Protein AF-A0A1Y2W2E6-F1 (afdb_monomer_lite)

Structure (mmCIF, N/CA/C/O backbone):
data_AF-A0A1Y2W2E6-F1
#
_entry.id   AF-A0A1Y2W2E6-F1
#
loop_
_atom_site.group_PDB
_atom_site.id
_atom_site.type_symbol
_atom_site.label_atom_id
_atom_site.label_alt_id
_atom_site.label_comp_id
_atom_site.label_asym_id
_atom_site.label_entity_id
_atom_site.label_seq_id
_atom_site.pdbx_PDB_ins_code
_atom_site.Cartn_x
_atom_site.Cartn_y
_atom_site.Cartn_z
_atom_site.occupancy
_atom_site.B_iso_or_equiv
_atom_site.auth_seq_id
_atom_site.auth_comp_id
_atom_site.auth_asym_id
_atom_site.auth_atom_id
_atom_site.pdbx_PDB_model_num
ATOM 1 N N . MET A 1 1 ? 1.928 -8.061 9.519 1.00 51.53 1 MET A N 1
ATOM 2 C CA . MET A 1 1 ? 3.278 -7.778 10.067 1.00 51.53 1 MET A CA 1
ATOM 3 C C . MET A 1 1 ? 3.171 -6.806 11.243 1.00 51.53 1 MET A C 1
ATOM 5 O O . MET A 1 1 ? 2.479 -5.815 11.070 1.00 51.53 1 MET A O 1
ATOM 9 N N . PRO A 1 2 ? 3.879 -6.988 12.376 1.00 48.34 2 PRO A N 1
ATOM 10 C CA . PRO A 1 2 ? 4.213 -5.886 13.271 1.00 48.34 2 PRO A CA 1
ATOM 11 C C . PRO A 1 2 ? 5.725 -5.626 13.229 1.00 48.34 2 PRO A C 1
ATOM 13 O O . PRO A 1 2 ? 6.470 -5.934 14.151 1.00 48.34 2 PRO A O 1
ATOM 16 N N . A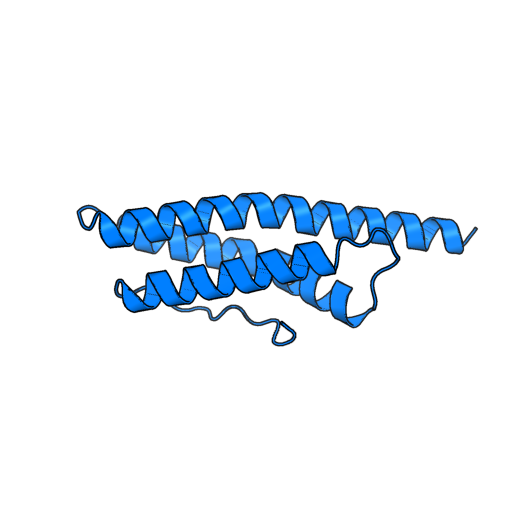SN A 1 3 ? 6.167 -5.065 12.109 1.00 53.31 3 ASN A N 1
ATOM 17 C CA . ASN A 1 3 ? 7.217 -4.058 12.088 1.00 53.31 3 ASN A CA 1
ATOM 18 C C . ASN A 1 3 ? 6.655 -2.999 11.134 1.00 53.31 3 ASN A C 1
ATOM 20 O O . ASN A 1 3 ? 6.583 -3.232 9.933 1.00 53.31 3 ASN A O 1
ATOM 24 N N . ALA A 1 4 ? 6.102 -1.913 11.678 1.00 54.72 4 ALA A N 1
ATOM 25 C CA . ALA A 1 4 ? 5.271 -0.936 10.956 1.00 54.72 4 ALA A CA 1
ATOM 26 C C . ALA A 1 4 ? 6.077 0.001 10.035 1.00 54.72 4 ALA A C 1
ATOM 28 O O . ALA A 1 4 ? 5.667 1.128 9.761 1.00 54.72 4 ALA A O 1
ATOM 29 N N . TYR A 1 5 ? 7.257 -0.441 9.613 1.00 64.19 5 TYR A N 1
ATOM 30 C CA . TYR A 1 5 ? 8.206 0.359 8.869 1.00 64.19 5 TYR A CA 1
ATOM 31 C C . TYR A 1 5 ? 8.279 -0.165 7.443 1.00 64.19 5 TYR A C 1
ATOM 33 O O . TYR A 1 5 ? 8.826 -1.241 7.204 1.00 64.19 5 TYR A O 1
ATOM 41 N N . PHE A 1 6 ? 7.727 0.608 6.510 1.00 68.88 6 PHE A N 1
ATOM 42 C CA . PHE A 1 6 ? 8.112 0.473 5.116 1.00 68.88 6 PHE A CA 1
ATOM 43 C C . PHE A 1 6 ? 9.464 1.176 4.954 1.00 68.88 6 PHE A C 1
ATOM 45 O O . PHE A 1 6 ? 9.558 2.360 5.297 1.00 68.88 6 PHE A O 1
ATOM 52 N N . PRO A 1 7 ? 10.519 0.477 4.507 1.00 63.91 7 PRO A N 1
ATOM 53 C CA . PRO A 1 7 ? 11.806 1.110 4.282 1.00 63.91 7 PRO A CA 1
ATOM 54 C C . PRO A 1 7 ? 11.666 2.274 3.304 1.00 63.91 7 PRO A C 1
ATOM 56 O O . PRO A 1 7 ? 11.052 2.121 2.250 1.00 63.91 7 PRO A O 1
ATOM 59 N N . ASP A 1 8 ? 12.267 3.425 3.617 1.00 68.12 8 ASP A N 1
ATOM 60 C CA . ASP A 1 8 ? 12.492 4.480 2.619 1.00 68.12 8 ASP A CA 1
ATOM 61 C C . ASP A 1 8 ? 13.629 4.035 1.689 1.00 68.12 8 ASP A C 1
ATOM 63 O O . ASP A 1 8 ? 14.754 4.530 1.743 1.00 68.12 8 ASP A O 1
ATOM 67 N N . GLN A 1 9 ? 13.364 2.977 0.928 1.00 71.31 9 GLN A N 1
ATOM 68 C CA . GLN A 1 9 ? 14.297 2.389 -0.015 1.00 71.31 9 GLN A CA 1
ATOM 69 C C . GLN A 1 9 ? 13.980 2.909 -1.411 1.00 71.31 9 GLN A C 1
ATOM 71 O O . GLN A 1 9 ? 12.833 2.917 -1.859 1.00 71.31 9 GLN A O 1
ATOM 76 N N . SER A 1 10 ? 15.028 3.374 -2.084 1.00 83.56 10 SER A N 1
ATOM 77 C CA . SER A 1 10 ? 14.998 3.619 -3.521 1.00 83.56 10 SER A CA 1
ATOM 78 C C . SER A 1 10 ? 15.033 2.274 -4.233 1.00 83.56 10 SER A C 1
ATOM 80 O O . SER A 1 10 ? 15.872 1.449 -3.892 1.00 83.56 10 SER A O 1
ATOM 82 N N . ILE A 1 11 ? 14.186 2.087 -5.240 1.00 90.62 11 ILE A N 1
ATOM 83 C CA . ILE A 1 11 ? 14.198 0.889 -6.087 1.00 90.62 11 ILE A CA 1
ATOM 84 C C . ILE A 1 11 ? 15.293 1.080 -7.137 1.00 90.62 11 ILE A C 1
ATOM 86 O O . ILE A 1 11 ? 15.211 2.021 -7.928 1.00 90.62 11 ILE A O 1
ATOM 90 N N . GLN A 1 12 ? 16.345 0.262 -7.090 1.00 93.00 12 GLN A N 1
ATOM 91 C CA . GLN A 1 12 ? 17.515 0.377 -7.971 1.00 93.00 12 GLN A CA 1
ATOM 92 C C . GLN A 1 12 ? 17.596 -0.731 -9.021 1.00 93.00 12 GLN A C 1
ATOM 94 O O . GLN A 1 12 ? 18.336 -0.584 -9.994 1.00 93.00 12 GLN A O 1
ATOM 99 N N . ASP A 1 13 ? 16.845 -1.815 -8.844 1.00 93.56 13 ASP A N 1
ATOM 100 C CA . ASP A 1 13 ? 16.769 -2.927 -9.784 1.00 93.56 13 ASP A CA 1
ATOM 101 C C . ASP A 1 13 ? 15.467 -3.740 -9.622 1.00 93.56 13 ASP A C 1
ATOM 103 O O . ASP A 1 13 ? 14.584 -3.430 -8.814 1.00 93.56 13 ASP A O 1
ATOM 107 N N . LEU A 1 14 ? 15.349 -4.814 -10.409 1.00 94.31 14 LEU A N 1
ATOM 108 C CA . LEU A 1 14 ? 14.219 -5.743 -10.369 1.00 94.31 14 LEU A CA 1
ATOM 109 C C . LEU A 1 14 ? 14.088 -6.488 -9.032 1.00 94.31 14 LEU A C 1
ATOM 111 O O . LEU A 1 14 ? 12.977 -6.862 -8.648 1.00 94.31 14 LEU A O 1
ATOM 115 N N . SER A 1 15 ? 15.196 -6.740 -8.331 1.00 94.69 15 SER A N 1
ATOM 116 C CA . SER A 1 15 ? 15.158 -7.395 -7.022 1.00 94.69 15 SER A CA 1
ATOM 117 C C . SER A 1 15 ? 14.493 -6.478 -6.001 1.00 94.69 15 SER A C 1
ATOM 119 O O . SER A 1 15 ? 13.573 -6.913 -5.309 1.00 94.69 15 SER A O 1
ATOM 121 N N . ASP A 1 16 ? 14.884 -5.203 -5.974 1.00 93.25 16 ASP A N 1
ATOM 122 C CA . ASP A 1 16 ? 14.280 -4.190 -5.110 1.00 93.25 16 ASP A CA 1
ATOM 123 C C . ASP A 1 16 ? 12.786 -4.007 -5.410 1.00 93.25 16 ASP A C 1
ATOM 125 O O . ASP A 1 16 ? 11.969 -3.914 -4.488 1.00 93.25 16 ASP A O 1
ATOM 129 N N . ALA A 1 17 ? 12.405 -3.997 -6.693 1.00 93.38 17 ALA A N 1
ATOM 130 C CA . ALA A 1 17 ? 11.007 -3.886 -7.108 1.00 93.38 17 ALA A CA 1
ATOM 131 C C . ALA A 1 17 ? 10.175 -5.073 -6.587 1.00 93.38 17 ALA A C 1
ATOM 133 O O . ALA A 1 17 ? 9.108 -4.886 -5.997 1.00 93.38 17 ALA A O 1
ATOM 134 N N . LYS A 1 18 ? 10.687 -6.304 -6.728 1.00 94.62 18 LYS A N 1
ATOM 135 C CA . LYS A 1 18 ? 10.016 -7.526 -6.248 1.00 94.62 18 LYS A CA 1
ATOM 136 C C . LYS A 1 18 ? 9.945 -7.599 -4.727 1.00 94.62 18 LYS A C 1
ATOM 138 O O . LYS A 1 18 ? 8.922 -8.015 -4.180 1.00 94.62 18 LYS A O 1
ATOM 143 N N . ASP A 1 19 ? 11.003 -7.193 -4.031 1.00 91.94 19 ASP A N 1
ATOM 144 C CA . ASP A 1 1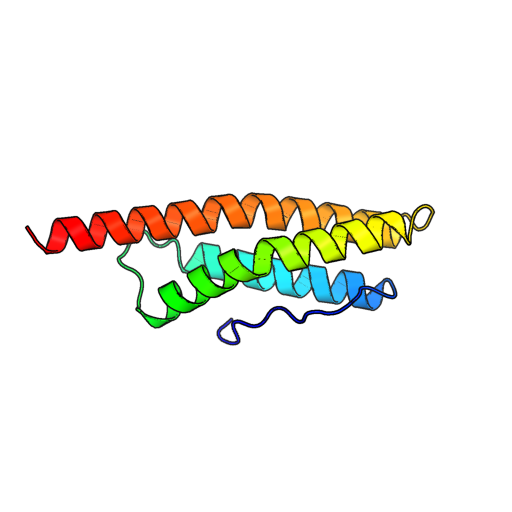9 ? 11.004 -7.127 -2.571 1.00 91.94 19 ASP A CA 1
ATOM 145 C C . ASP A 1 19 ? 9.992 -6.091 -2.060 1.00 91.94 19 ASP A C 1
ATOM 147 O O . ASP A 1 19 ? 9.260 -6.371 -1.105 1.00 91.94 19 ASP A O 1
ATOM 151 N N . THR A 1 20 ? 9.887 -4.947 -2.740 1.00 91.38 20 THR A N 1
ATOM 152 C CA . THR A 1 20 ? 8.886 -3.903 -2.477 1.00 91.38 20 THR A CA 1
ATOM 153 C C . THR A 1 20 ? 7.465 -4.440 -2.664 1.00 91.38 20 THR A C 1
ATOM 155 O O . THR A 1 20 ? 6.653 -4.338 -1.742 1.00 91.38 20 THR A O 1
ATOM 158 N N . LEU A 1 21 ? 7.169 -5.084 -3.800 1.00 93.62 21 LEU A N 1
ATOM 159 C CA . LEU A 1 21 ? 5.861 -5.695 -4.065 1.00 93.62 21 LEU A CA 1
ATOM 160 C C . LEU A 1 21 ? 5.504 -6.758 -3.014 1.00 93.62 21 LEU A C 1
ATOM 162 O O . LEU A 1 21 ? 4.390 -6.785 -2.491 1.00 93.62 21 LEU A O 1
ATOM 166 N N . ARG A 1 22 ? 6.469 -7.595 -2.612 1.00 92.81 22 ARG A N 1
ATOM 167 C CA . ARG A 1 22 ? 6.258 -8.590 -1.550 1.00 92.81 22 ARG A CA 1
ATOM 168 C C . ARG A 1 22 ? 5.853 -7.941 -0.224 1.00 92.81 22 ARG A C 1
ATOM 170 O O . ARG A 1 22 ? 4.975 -8.467 0.458 1.00 92.81 22 ARG A O 1
ATOM 177 N N . LEU A 1 23 ? 6.489 -6.834 0.165 1.00 91.12 23 LEU A N 1
ATOM 178 C CA . LEU A 1 23 ? 6.124 -6.103 1.385 1.00 91.12 23 LEU A CA 1
ATOM 179 C C . LEU A 1 23 ? 4.716 -5.500 1.284 1.00 91.12 23 LEU A C 1
ATOM 181 O O . LEU A 1 23 ? 3.967 -5.540 2.261 1.00 91.12 23 LEU A O 1
ATOM 185 N N . ILE A 1 24 ? 4.339 -4.995 0.108 1.00 92.69 24 ILE A N 1
ATOM 186 C CA . ILE A 1 24 ? 2.998 -4.460 -0.161 1.00 92.69 24 ILE A CA 1
ATOM 187 C C . ILE A 1 24 ? 1.937 -5.559 -0.011 1.00 92.69 24 ILE A C 1
ATOM 189 O O . ILE A 1 24 ? 0.984 -5.371 0.743 1.00 92.69 24 ILE A O 1
ATOM 193 N N . HIS A 1 25 ? 2.145 -6.747 -0.584 1.00 93.88 25 HIS A N 1
ATOM 194 C CA . HIS A 1 25 ? 1.238 -7.885 -0.376 1.00 93.88 25 HIS A CA 1
ATOM 195 C C . HIS A 1 25 ? 1.156 -8.344 1.084 1.00 93.88 25 HIS A C 1
ATOM 197 O O . HIS A 1 25 ? 0.107 -8.772 1.561 1.00 93.88 25 HIS A O 1
ATOM 203 N N . GLN A 1 26 ? 2.255 -8.269 1.836 1.00 91.44 26 GLN A N 1
ATOM 204 C CA . GLN A 1 26 ? 2.225 -8.592 3.264 1.00 91.44 26 GLN A CA 1
ATOM 205 C C . GLN A 1 26 ? 1.414 -7.576 4.072 1.00 91.44 26 GLN A C 1
ATOM 207 O O . GLN A 1 26 ? 0.801 -7.951 5.079 1.00 91.44 26 GLN A O 1
ATOM 212 N N . LEU A 1 27 ? 1.416 -6.304 3.661 1.00 90.94 27 LEU A N 1
ATOM 213 C CA . LEU A 1 27 ? 0.515 -5.303 4.219 1.00 90.94 27 LEU A CA 1
ATOM 214 C C . LEU A 1 27 ? -0.932 -5.607 3.827 1.00 90.94 27 LEU A C 1
ATOM 216 O O . LEU A 1 27 ? -1.779 -5.619 4.712 1.00 90.94 27 LEU A O 1
ATOM 220 N N . GLU A 1 28 ? -1.198 -5.898 2.555 1.00 92.75 28 GLU A N 1
ATOM 221 C CA . GLU A 1 28 ? -2.526 -6.249 2.037 1.00 92.75 28 GLU A CA 1
ATOM 222 C C . GLU A 1 28 ? -3.176 -7.380 2.829 1.00 92.75 28 GLU A C 1
ATOM 224 O O . GLU A 1 28 ? -4.213 -7.187 3.465 1.00 92.75 28 GLU A O 1
ATOM 229 N N . GLN A 1 29 ? -2.483 -8.512 2.934 1.00 91.56 29 GLN A N 1
ATOM 230 C CA . GLN A 1 29 ? -2.952 -9.661 3.707 1.00 91.56 29 GLN A CA 1
ATOM 231 C C . GLN A 1 29 ? -3.201 -9.315 5.179 1.00 91.56 29 GLN A C 1
ATOM 233 O O . GLN A 1 29 ? -4.102 -9.858 5.816 1.00 91.56 29 GLN A O 1
ATOM 238 N N . TRP A 1 30 ? -2.390 -8.429 5.761 1.00 91.06 30 TRP A N 1
ATOM 239 C CA . TRP A 1 30 ? -2.583 -8.010 7.145 1.00 91.06 30 TRP A CA 1
ATOM 240 C C . TRP A 1 30 ? -3.786 -7.073 7.305 1.00 91.06 30 TRP A C 1
ATOM 242 O O . TRP A 1 30 ? -4.524 -7.219 8.279 1.00 91.06 30 TRP A O 1
ATOM 252 N N . VAL A 1 31 ? -4.005 -6.148 6.366 1.00 90.88 31 VAL A N 1
ATOM 253 C CA . VAL A 1 31 ? -5.174 -5.257 6.348 1.00 90.88 31 VAL A CA 1
ATOM 254 C C . VAL A 1 31 ? -6.459 -6.077 6.254 1.00 90.88 31 VAL A C 1
ATOM 256 O O . VAL A 1 31 ? -7.377 -5.826 7.034 1.00 90.88 31 VAL A O 1
ATOM 259 N N . ASP A 1 32 ? -6.490 -7.108 5.410 1.00 89.69 32 ASP A N 1
ATOM 260 C CA . ASP A 1 32 ? -7.628 -8.026 5.298 1.00 89.69 32 ASP A CA 1
ATOM 261 C C . ASP A 1 32 ? -7.938 -8.742 6.615 1.00 89.69 32 ASP A C 1
ATOM 263 O O . ASP A 1 32 ? -9.092 -8.818 7.035 1.00 89.69 32 ASP A O 1
ATOM 267 N N . VAL A 1 33 ? -6.907 -9.224 7.316 1.00 87.25 33 VAL A N 1
ATOM 268 C CA . VAL A 1 33 ? -7.066 -9.875 8.628 1.00 87.25 33 VAL A CA 1
ATOM 269 C C . VAL A 1 33 ? -7.600 -8.902 9.681 1.00 87.25 33 VAL A C 1
ATOM 271 O O . VAL A 1 33 ? -8.376 -9.289 10.554 1.00 87.25 33 VAL A O 1
ATOM 274 N N . V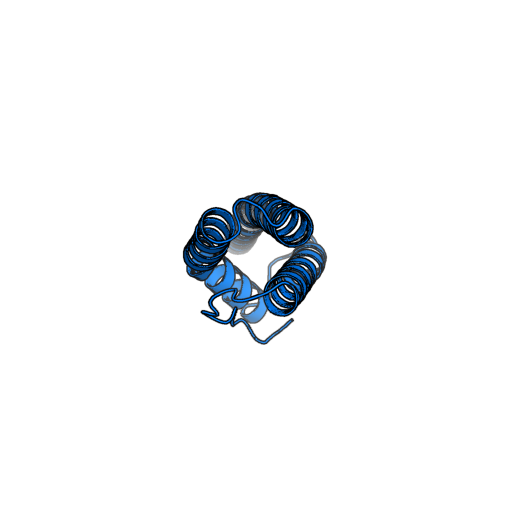AL A 1 34 ? -7.164 -7.645 9.629 1.00 86.69 34 VAL A N 1
ATOM 275 C CA . VAL A 1 34 ? -7.560 -6.602 10.581 1.00 86.69 34 VAL A CA 1
ATOM 276 C C . VAL A 1 34 ? -8.956 -6.048 10.282 1.00 86.69 34 VAL A C 1
ATOM 278 O O . VAL A 1 34 ? -9.621 -5.539 11.185 1.00 86.69 34 VAL A O 1
ATOM 281 N N . ASN A 1 35 ? -9.438 -6.192 9.050 1.00 85.19 35 ASN A N 1
ATOM 282 C CA . ASN A 1 35 ? -10.785 -5.829 8.631 1.00 85.19 35 ASN A CA 1
ATOM 283 C C . ASN A 1 35 ? -11.838 -6.871 9.062 1.00 85.19 35 ASN A C 1
ATOM 285 O O . ASN A 1 35 ? -12.632 -7.357 8.259 1.00 85.19 35 ASN A O 1
ATOM 289 N N . ASP A 1 36 ? -11.866 -7.234 10.346 1.00 82.25 36 ASP A N 1
ATOM 290 C CA . ASP A 1 36 ? -12.777 -8.258 10.878 1.00 82.25 36 ASP A CA 1
ATOM 291 C C . ASP A 1 36 ? -14.116 -7.693 11.396 1.00 82.25 36 ASP A C 1
ATOM 293 O O . ASP A 1 36 ? -14.921 -8.413 11.994 1.00 82.25 36 ASP A O 1
ATOM 297 N N . GLY A 1 37 ? -14.356 -6.394 11.188 1.00 73.31 37 GLY A N 1
ATOM 298 C CA . GLY A 1 37 ? -15.562 -5.692 11.629 1.00 73.31 37 GLY A CA 1
ATOM 299 C C . GLY A 1 37 ? -15.636 -5.436 13.138 1.00 73.31 37 GLY A C 1
ATOM 300 O O . GLY A 1 37 ? -16.691 -5.026 13.631 1.00 73.31 37 GLY A O 1
ATOM 301 N N . LYS A 1 38 ? -14.553 -5.666 13.891 1.00 83.50 38 LYS A N 1
ATOM 302 C CA . LYS A 1 38 ? -14.485 -5.388 15.330 1.00 83.50 38 LYS A CA 1
ATOM 303 C C . LYS A 1 38 ? -13.695 -4.117 15.617 1.00 83.50 38 LYS A C 1
ATOM 305 O O . LYS A 1 38 ? -13.021 -3.542 14.766 1.00 83.50 38 LYS A O 1
ATOM 310 N N . ILE A 1 39 ? -13.787 -3.667 16.868 1.00 84.25 39 ILE A N 1
ATOM 311 C CA . ILE A 1 39 ? -12.920 -2.601 17.364 1.00 84.25 39 ILE A CA 1
ATOM 312 C C . ILE A 1 39 ? -11.481 -3.095 17.331 1.00 84.25 39 ILE A C 1
ATOM 314 O O . ILE A 1 39 ? -11.142 -4.123 17.921 1.00 84.25 39 ILE A O 1
ATOM 318 N N . LEU A 1 40 ? -10.636 -2.306 16.687 1.00 88.50 40 LEU A N 1
ATOM 319 C CA . LEU A 1 40 ? -9.223 -2.582 16.575 1.00 88.50 40 LEU A CA 1
ATOM 320 C C . LEU A 1 40 ? -8.540 -2.530 17.935 1.00 88.50 40 LEU A C 1
ATOM 322 O O . LEU A 1 40 ? -8.746 -1.607 18.736 1.00 88.50 40 LEU A O 1
ATOM 326 N N . LEU A 1 41 ? -7.627 -3.478 18.137 1.00 90.38 41 LEU A N 1
ATOM 327 C CA . LEU A 1 41 ? -6.620 -3.372 19.181 1.00 90.38 41 LEU A CA 1
ATOM 328 C C . LEU A 1 41 ? -5.781 -2.107 18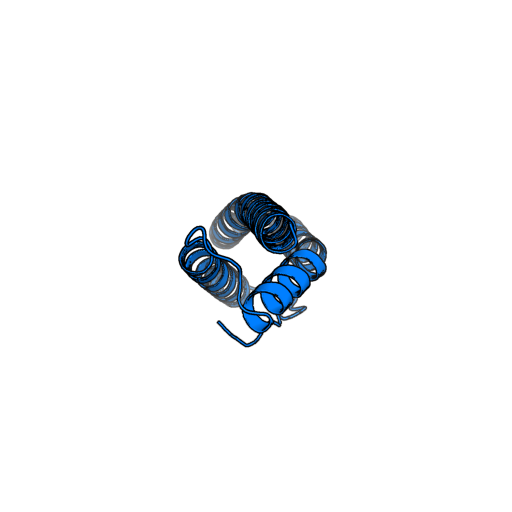.957 1.00 90.38 41 LEU A C 1
ATOM 330 O O . LEU A 1 41 ? -5.536 -1.689 17.823 1.00 90.38 41 LEU A O 1
ATOM 334 N N . ARG A 1 42 ? -5.315 -1.502 20.055 1.00 89.12 42 ARG A N 1
ATOM 335 C CA . ARG A 1 42 ? -4.538 -0.251 20.021 1.00 89.12 42 ARG A CA 1
ATOM 336 C C . ARG A 1 42 ? -3.303 -0.354 19.122 1.00 89.12 42 ARG A C 1
ATOM 338 O O . ARG A 1 42 ? -2.977 0.609 18.438 1.00 89.12 42 ARG A O 1
ATOM 345 N N . GLU A 1 43 ? -2.638 -1.505 19.131 1.00 89.06 43 GLU A N 1
ATOM 346 C CA . GLU A 1 43 ? -1.458 -1.774 18.304 1.00 89.06 43 GLU A CA 1
ATOM 347 C C . GLU A 1 43 ? -1.813 -1.825 16.815 1.00 89.06 43 GLU A C 1
ATOM 349 O O . GLU A 1 43 ? -1.173 -1.143 16.020 1.00 89.06 43 GLU A O 1
ATOM 354 N N . SER A 1 44 ? -2.878 -2.539 16.436 1.00 90.50 44 SER A N 1
ATOM 355 C CA . SER A 1 44 ? -3.344 -2.599 15.043 1.00 90.50 44 SER A CA 1
ATOM 356 C C . SER A 1 44 ? -3.767 -1.229 14.517 1.00 90.50 44 SER A C 1
ATOM 358 O O . SER A 1 44 ? -3.438 -0.863 13.394 1.00 90.50 44 SER A O 1
ATOM 360 N N . GLU A 1 45 ? -4.448 -0.428 15.340 1.00 91.75 45 GLU A N 1
ATOM 361 C CA . GLU A 1 45 ? -4.797 0.946 14.973 1.00 91.75 45 GLU A CA 1
ATOM 362 C C . GLU A 1 45 ? -3.553 1.824 14.773 1.00 91.75 45 GLU A C 1
ATOM 364 O O . GLU A 1 45 ? -3.516 2.635 13.848 1.00 91.75 45 GLU A O 1
ATOM 369 N N . ALA A 1 46 ? -2.532 1.676 15.624 1.00 90.81 46 ALA A N 1
ATOM 370 C CA . ALA A 1 46 ? -1.276 2.406 15.479 1.00 90.81 46 ALA A CA 1
ATOM 371 C C . ALA A 1 46 ? -0.555 2.026 14.178 1.00 90.81 46 ALA A C 1
ATOM 373 O O . ALA A 1 46 ? -0.165 2.919 13.432 1.00 90.81 46 ALA A O 1
ATOM 374 N N . ILE A 1 47 ? -0.481 0.729 13.861 1.00 90.31 47 ILE A N 1
ATOM 375 C CA . ILE A 1 47 ? 0.115 0.229 12.615 1.00 90.31 47 ILE A CA 1
ATOM 376 C C . ILE A 1 47 ? -0.629 0.781 11.391 1.00 90.31 47 ILE A C 1
ATOM 378 O O . ILE A 1 47 ? 0.018 1.265 10.469 1.00 90.31 47 ILE A O 1
ATOM 382 N N . LEU A 1 48 ? -1.970 0.789 11.386 1.00 91.25 48 LEU A N 1
ATOM 383 C CA . LEU A 1 48 ? -2.754 1.384 10.290 1.00 91.25 48 LEU A CA 1
ATOM 384 C C . LEU A 1 48 ? -2.484 2.884 10.129 1.00 91.25 48 LEU A C 1
ATOM 386 O O . LEU A 1 48 ? -2.339 3.381 9.015 1.00 91.25 48 LEU A O 1
ATOM 390 N N . LYS A 1 49 ? -2.397 3.621 11.242 1.00 92.00 49 LYS A N 1
ATOM 391 C CA . LYS A 1 49 ? -2.081 5.057 11.224 1.00 92.00 49 LYS A CA 1
ATOM 392 C C . LYS A 1 49 ? -0.665 5.333 10.732 1.00 92.00 49 LYS A C 1
ATOM 394 O O . LYS A 1 49 ? -0.452 6.331 10.046 1.00 92.00 49 LYS A O 1
ATOM 399 N N . ASP A 1 50 ? 0.298 4.494 11.100 1.00 91.12 50 ASP A N 1
ATOM 400 C CA . ASP A 1 50 ? 1.653 4.557 10.558 1.00 91.12 50 ASP A CA 1
ATOM 401 C C . ASP A 1 50 ? 1.631 4.259 9.052 1.00 91.12 50 ASP A C 1
ATOM 403 O O . ASP A 1 50 ? 2.194 5.039 8.287 1.00 91.12 50 ASP A O 1
ATOM 407 N N . ALA A 1 51 ? 0.893 3.229 8.621 1.00 90.31 51 ALA A N 1
ATOM 408 C CA . ALA A 1 51 ? 0.746 2.845 7.217 1.00 90.31 51 ALA A CA 1
ATOM 409 C C . ALA A 1 51 ? 0.189 3.954 6.326 1.00 90.31 51 ALA A C 1
ATOM 411 O O . ALA A 1 51 ? 0.780 4.309 5.308 1.00 90.31 51 ALA A O 1
ATOM 412 N N . ILE A 1 52 ? -0.887 4.595 6.770 1.00 92.38 52 ILE A N 1
ATOM 413 C CA . ILE A 1 52 ? -1.461 5.764 6.099 1.00 92.38 52 ILE A CA 1
ATOM 414 C C . ILE A 1 52 ? -0.463 6.929 6.043 1.00 92.38 52 ILE A C 1
ATOM 416 O O . ILE A 1 52 ? -0.439 7.670 5.063 1.00 92.38 52 ILE A O 1
ATOM 420 N N . ARG A 1 53 ? 0.379 7.104 7.071 1.00 91.06 53 ARG A N 1
ATOM 421 C CA . ARG A 1 53 ? 1.365 8.194 7.119 1.00 91.06 53 ARG A CA 1
ATOM 422 C C . ARG A 1 53 ? 2.490 8.001 6.107 1.00 91.06 53 ARG A C 1
ATOM 424 O O . ARG A 1 53 ? 2.910 8.983 5.500 1.00 91.06 53 ARG A O 1
ATOM 431 N N . TRP A 1 54 ? 3.010 6.783 5.957 1.00 90.00 54 TRP A N 1
ATOM 432 C CA . TRP A 1 54 ? 4.108 6.521 5.023 1.00 90.00 54 TRP A CA 1
ATOM 433 C C . TRP A 1 54 ? 3.638 6.219 3.595 1.00 90.00 54 TRP A C 1
ATOM 435 O O . TRP A 1 54 ? 4.449 6.318 2.676 1.00 90.00 54 TRP A O 1
ATOM 445 N N . HIS A 1 55 ? 2.349 5.928 3.372 1.00 92.06 55 HIS A N 1
ATOM 446 C CA . HIS A 1 55 ? 1.785 5.644 2.042 1.00 92.06 55 HIS A CA 1
ATOM 447 C C . HIS A 1 55 ? 2.217 6.642 0.946 1.00 92.06 55 HIS A C 1
ATOM 449 O O . HIS A 1 55 ? 2.745 6.185 -0.071 1.00 92.06 55 HIS A O 1
ATOM 455 N N . PRO A 1 56 ? 2.134 7.979 1.140 1.00 92.75 56 PRO A N 1
ATOM 456 C CA . PRO A 1 56 ? 2.529 8.930 0.099 1.00 92.75 56 PRO A CA 1
ATOM 457 C C . PRO A 1 56 ? 4.013 8.846 -0.276 1.00 92.75 56 PRO A C 1
ATOM 459 O O . PRO A 1 56 ? 4.385 9.119 -1.416 1.00 92.75 56 PRO A O 1
ATOM 462 N N . VAL A 1 57 ? 4.871 8.481 0.682 1.00 91.19 57 VAL A N 1
ATOM 463 C CA . VAL A 1 57 ? 6.314 8.324 0.456 1.00 91.19 57 VAL A CA 1
ATOM 464 C C . VAL A 1 57 ? 6.574 7.107 -0.423 1.00 91.19 57 VAL A C 1
ATOM 466 O O . VAL A 1 57 ? 7.314 7.212 -1.397 1.00 91.19 57 VAL A O 1
ATOM 469 N N . VAL A 1 58 ? 5.915 5.985 -0.133 1.00 91.12 58 VAL A N 1
ATOM 470 C CA . VAL A 1 58 ? 6.066 4.746 -0.907 1.00 91.12 58 VAL A CA 1
ATOM 471 C C . VAL A 1 58 ? 5.542 4.919 -2.328 1.00 91.12 58 VAL A C 1
ATOM 473 O O . VAL A 1 58 ? 6.252 4.592 -3.274 1.00 91.12 58 VAL A O 1
ATOM 476 N N . VAL A 1 59 ? 4.362 5.526 -2.503 1.00 93.88 59 VAL A N 1
ATOM 477 C CA . VAL A 1 59 ? 3.820 5.829 -3.840 1.00 93.88 59 VAL A CA 1
ATOM 478 C C . VAL A 1 59 ? 4.767 6.729 -4.631 1.00 93.88 59 VAL A C 1
ATOM 480 O O . VAL A 1 59 ? 5.026 6.474 -5.804 1.00 93.88 59 VAL A O 1
ATOM 483 N N . ARG A 1 60 ? 5.335 7.763 -3.999 1.00 93.19 60 ARG A N 1
ATOM 484 C CA . ARG A 1 60 ? 6.329 8.624 -4.652 1.00 93.19 60 ARG A CA 1
ATOM 485 C C . ARG A 1 60 ? 7.570 7.835 -5.075 1.00 93.19 60 ARG A C 1
ATOM 487 O O . ARG A 1 60 ? 8.062 8.054 -6.176 1.00 93.19 60 ARG A O 1
ATOM 494 N N . ASN A 1 61 ? 8.077 6.941 -4.229 1.00 92.31 61 ASN A N 1
ATOM 495 C CA . ASN A 1 61 ? 9.260 6.140 -4.545 1.00 92.31 61 ASN A CA 1
ATOM 496 C C . ASN A 1 61 ? 8.986 5.172 -5.711 1.00 92.31 61 ASN A C 1
ATOM 498 O O . ASN A 1 61 ? 9.811 5.087 -6.617 1.00 92.31 61 ASN A O 1
ATOM 502 N N . LEU A 1 62 ? 7.809 4.537 -5.746 1.00 94.19 62 LEU A N 1
ATOM 503 C CA . LEU A 1 62 ? 7.359 3.701 -6.867 1.00 94.19 62 LEU A CA 1
ATOM 504 C C . LEU A 1 62 ? 7.270 4.499 -8.179 1.00 94.19 62 LEU A C 1
ATOM 506 O O . LEU A 1 62 ? 7.831 4.083 -9.187 1.00 94.19 62 LEU A O 1
ATOM 510 N N . ARG A 1 63 ? 6.647 5.685 -8.161 1.00 95.19 63 ARG A N 1
ATOM 511 C CA . ARG A 1 63 ? 6.549 6.564 -9.345 1.00 95.19 63 ARG A CA 1
ATOM 512 C C . ARG A 1 63 ? 7.907 7.080 -9.821 1.00 95.19 63 ARG A C 1
ATOM 514 O O . ARG A 1 63 ? 8.140 7.203 -11.018 1.00 95.19 63 ARG A O 1
ATOM 521 N N . ASN A 1 64 ? 8.813 7.386 -8.894 1.00 93.94 64 ASN A N 1
ATOM 522 C CA . ASN A 1 64 ? 10.176 7.777 -9.247 1.00 93.94 64 ASN A CA 1
ATOM 523 C C . ASN A 1 64 ? 10.932 6.625 -9.921 1.00 93.94 64 ASN A C 1
ATOM 525 O O . ASN A 1 64 ? 11.688 6.872 -10.855 1.00 93.94 64 ASN A O 1
ATOM 529 N N . ALA A 1 65 ? 10.727 5.388 -9.459 1.00 93.50 65 ALA A N 1
ATOM 530 C CA . ALA A 1 65 ? 11.305 4.203 -10.080 1.00 93.50 65 ALA A CA 1
ATOM 531 C C . ALA A 1 65 ? 10.712 3.956 -11.475 1.00 93.50 65 ALA A C 1
ATOM 533 O O . ALA A 1 65 ? 11.461 3.741 -12.419 1.00 93.50 65 ALA A O 1
ATOM 534 N N . GLU A 1 66 ? 9.395 4.095 -11.638 1.00 94.62 66 GLU A N 1
ATOM 535 C CA . GLU A 1 66 ? 8.707 3.972 -12.935 1.00 94.62 66 GLU A CA 1
ATOM 536 C C . GLU A 1 66 ? 9.292 4.958 -13.962 1.00 94.62 66 GLU A C 1
ATOM 538 O O . GLU A 1 66 ? 9.589 4.595 -15.096 1.00 94.62 66 GLU A O 1
ATOM 543 N N . ALA A 1 67 ? 9.570 6.194 -13.534 1.00 93.50 67 ALA A N 1
ATOM 544 C CA . ALA A 1 67 ? 10.223 7.202 -14.368 1.00 93.50 67 ALA A CA 1
ATOM 545 C C . ALA A 1 67 ? 11.715 6.925 -14.651 1.00 93.50 67 ALA A C 1
ATOM 547 O O . ALA A 1 67 ? 12.266 7.498 -15.590 1.00 93.50 67 ALA A O 1
ATOM 548 N N . ALA A 1 68 ? 12.385 6.101 -13.839 1.00 93.56 68 ALA A N 1
ATOM 549 C CA . ALA A 1 68 ? 13.788 5.730 -14.021 1.00 93.56 68 ALA A CA 1
ATOM 550 C C . ALA A 1 68 ? 13.969 4.493 -14.920 1.00 93.56 68 ALA A C 1
ATOM 552 O O . ALA A 1 68 ? 14.983 4.395 -15.610 1.00 93.56 68 ALA A O 1
ATOM 553 N N . PHE A 1 69 ? 12.995 3.578 -14.935 1.00 93.94 69 PHE A N 1
ATOM 554 C CA . PHE A 1 69 ? 13.026 2.305 -15.667 1.00 93.94 69 PHE A CA 1
ATOM 555 C C . PHE A 1 69 ? 12.095 2.308 -16.888 1.00 93.94 69 PHE A C 1
ATOM 557 O O . PHE A 1 69 ? 11.333 1.373 -17.095 1.00 93.94 69 PHE A O 1
ATOM 564 N N . THR A 1 70 ? 12.151 3.350 -17.721 1.00 91.56 70 THR A N 1
ATOM 565 C CA . THR A 1 70 ? 11.178 3.569 -18.813 1.00 91.56 70 THR A CA 1
ATOM 566 C C . THR A 1 70 ? 11.148 2.496 -19.905 1.00 9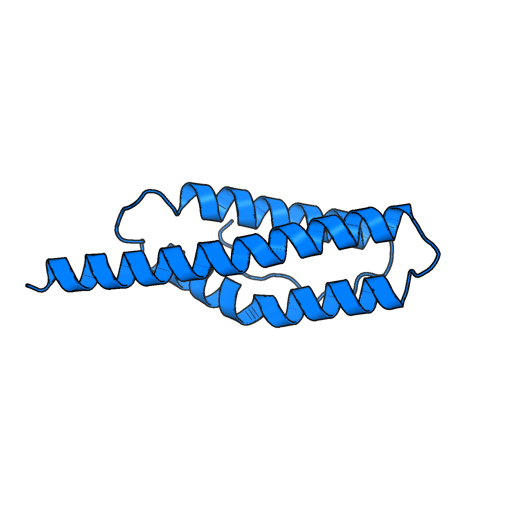1.56 70 THR A C 1
ATOM 568 O O . THR A 1 70 ? 10.173 2.444 -20.646 1.00 91.56 70 THR A O 1
ATOM 571 N N . ASP A 1 71 ? 12.195 1.676 -20.022 1.00 93.50 71 ASP A N 1
ATOM 572 C CA . ASP A 1 71 ? 12.348 0.654 -21.071 1.00 93.50 71 ASP A CA 1
ATOM 573 C C . ASP A 1 71 ? 12.524 -0.771 -20.498 1.00 93.50 71 ASP A C 1
ATOM 575 O O . ASP A 1 71 ? 12.906 -1.688 -21.227 1.00 93.50 71 ASP A O 1
ATOM 579 N N . ASP A 1 72 ? 12.303 -0.965 -19.191 1.00 95.62 72 ASP A N 1
ATOM 580 C CA . ASP A 1 72 ? 12.395 -2.276 -18.533 1.00 95.62 72 ASP A CA 1
ATOM 581 C C . ASP A 1 72 ? 10.992 -2.792 -18.187 1.00 95.62 72 ASP A C 1
ATOM 583 O O . ASP A 1 72 ? 10.480 -2.574 -17.088 1.00 95.62 72 ASP A O 1
ATOM 587 N N . ASP A 1 73 ? 10.365 -3.471 -19.152 1.00 95.75 73 ASP A N 1
ATOM 588 C CA . ASP A 1 73 ? 8.996 -3.994 -19.039 1.00 95.75 73 ASP A CA 1
ATOM 589 C C . ASP A 1 73 ? 8.798 -4.907 -17.813 1.00 95.75 73 ASP A C 1
ATOM 591 O O . ASP A 1 73 ? 7.707 -4.948 -17.239 1.00 95.75 73 ASP A O 1
ATOM 595 N N . GLU A 1 74 ? 9.835 -5.641 -17.383 1.00 95.50 74 GLU A N 1
ATOM 596 C CA . GLU A 1 74 ? 9.740 -6.508 -16.204 1.00 95.50 74 GLU A CA 1
ATOM 597 C C . GLU A 1 74 ? 9.655 -5.690 -14.915 1.00 95.50 74 GLU A C 1
ATOM 599 O O . GLU A 1 74 ? 8.840 -5.998 -14.041 1.00 95.50 74 GLU A O 1
ATOM 604 N N . ILE A 1 75 ? 10.482 -4.648 -14.784 1.00 95.88 75 ILE A N 1
ATOM 605 C CA . ILE A 1 75 ? 10.434 -3.752 -13.626 1.00 95.88 75 ILE A CA 1
ATOM 606 C C . ILE A 1 75 ? 9.137 -2.942 -13.643 1.00 95.88 75 ILE A C 1
ATOM 608 O O . ILE A 1 75 ? 8.471 -2.854 -12.611 1.00 95.88 75 ILE A O 1
ATOM 612 N N . LEU A 1 76 ? 8.752 -2.393 -14.797 1.00 96.56 76 LEU A N 1
ATOM 613 C CA . LEU A 1 76 ? 7.529 -1.604 -14.940 1.00 96.56 76 LEU A CA 1
ATOM 614 C C . LEU A 1 76 ? 6.291 -2.404 -14.536 1.00 96.56 76 LEU A C 1
ATOM 616 O O . LEU A 1 76 ? 5.511 -1.914 -13.724 1.00 96.56 76 LEU A O 1
ATOM 620 N N . GLY A 1 77 ? 6.160 -3.657 -14.985 1.00 97.00 77 GLY A N 1
ATOM 621 C CA . GLY A 1 77 ? 5.033 -4.507 -14.593 1.00 97.00 77 GLY A CA 1
ATOM 622 C C . GLY A 1 77 ? 4.933 -4.720 -13.076 1.00 97.00 77 GLY A C 1
ATOM 623 O O . GLY A 1 77 ? 3.845 -4.663 -12.508 1.00 97.00 77 GLY A O 1
ATOM 624 N N . VAL A 1 78 ? 6.069 -4.896 -12.391 1.00 97.25 78 VAL A N 1
ATOM 625 C CA . VAL A 1 78 ? 6.107 -5.031 -10.922 1.00 97.25 78 VAL A CA 1
ATOM 626 C C . VAL A 1 78 ? 5.737 -3.717 -10.222 1.00 97.25 78 VAL A C 1
ATOM 628 O O . VAL A 1 78 ? 5.056 -3.731 -9.195 1.00 97.25 78 VAL A O 1
ATOM 631 N N . LEU A 1 79 ? 6.187 -2.577 -10.752 1.00 96.19 79 LEU A N 1
ATOM 632 C CA . LEU A 1 79 ? 5.896 -1.255 -10.192 1.00 96.19 79 LEU A CA 1
ATOM 633 C C . LEU A 1 79 ? 4.428 -0.856 -10.375 1.00 96.19 79 LEU A C 1
ATOM 635 O O . LEU A 1 79 ? 3.843 -0.296 -9.448 1.00 96.19 79 LEU A O 1
ATOM 639 N N . GLU A 1 80 ? 3.839 -1.149 -11.535 1.00 96.81 80 GLU A N 1
ATOM 640 C CA . GLU A 1 80 ? 2.418 -0.925 -11.817 1.00 96.81 80 GLU A CA 1
ATOM 641 C C . GLU A 1 80 ? 1.540 -1.725 -10.850 1.00 96.81 80 GLU A C 1
ATOM 643 O O . GLU A 1 80 ? 0.693 -1.144 -10.171 1.00 96.81 80 GLU A O 1
ATOM 648 N N . GLU A 1 81 ? 1.815 -3.023 -10.685 1.00 97.31 81 GLU A N 1
ATOM 649 C CA . GLU A 1 81 ? 1.099 -3.874 -9.728 1.00 97.31 81 GLU A CA 1
ATOM 650 C C . GLU A 1 81 ? 1.223 -3.338 -8.291 1.00 97.31 81 GLU A C 1
ATOM 652 O O . GLU A 1 81 ? 0.231 -3.204 -7.568 1.00 97.31 81 GLU A O 1
ATOM 657 N N . ALA A 1 82 ? 2.435 -2.955 -7.881 1.00 95.44 82 ALA A N 1
ATOM 658 C CA . ALA A 1 82 ? 2.679 -2.373 -6.567 1.00 95.44 82 ALA A CA 1
ATOM 659 C C . ALA A 1 82 ? 1.885 -1.072 -6.341 1.00 95.44 82 ALA A C 1
ATOM 661 O O . ALA A 1 82 ? 1.362 -0.848 -5.246 1.00 95.44 82 ALA A O 1
ATOM 662 N N . LEU A 1 83 ? 1.792 -0.207 -7.355 1.00 96.12 83 LEU A N 1
ATOM 663 C CA . LEU A 1 83 ? 1.037 1.046 -7.296 1.00 96.12 83 LEU A CA 1
ATOM 664 C C . LEU A 1 83 ? -0.469 0.807 -7.191 1.00 96.12 83 LEU A C 1
ATOM 666 O O . LEU A 1 83 ? -1.125 1.484 -6.394 1.00 96.12 83 LEU A O 1
ATOM 670 N N . ASP A 1 84 ? -1.001 -0.142 -7.957 1.00 96.94 84 ASP A N 1
ATOM 671 C CA . ASP A 1 84 ? -2.421 -0.491 -7.938 1.00 96.94 84 ASP A CA 1
ATOM 672 C C . ASP A 1 84 ? -2.839 -0.999 -6.554 1.00 96.94 84 ASP A C 1
ATOM 674 O O . ASP A 1 84 ? -3.734 -0.421 -5.928 1.00 96.94 84 ASP A O 1
ATOM 678 N N . ILE A 1 85 ? -2.104 -1.969 -5.998 1.00 95.44 85 ILE A N 1
ATOM 679 C CA . ILE A 1 85 ? -2.384 -2.502 -4.655 1.00 95.44 85 ILE A CA 1
ATOM 680 C C . ILE A 1 85 ? -2.267 -1.398 -3.596 1.00 95.44 85 ILE A C 1
ATOM 682 O O . ILE A 1 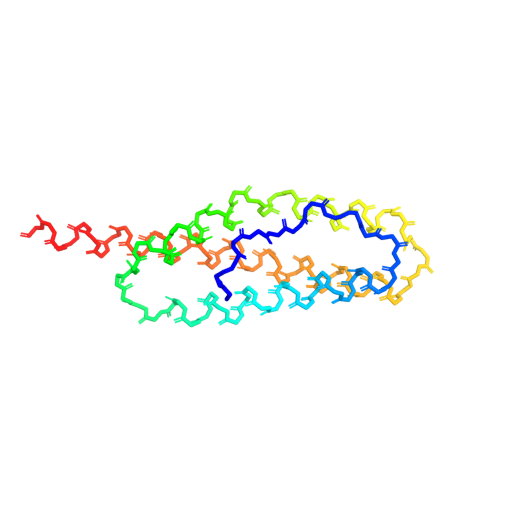85 ? -3.096 -1.291 -2.691 1.00 95.44 85 ILE A O 1
ATOM 686 N N . MET A 1 86 ? -1.258 -0.529 -3.695 1.00 94.38 86 MET A N 1
ATOM 687 C CA . MET A 1 86 ? -1.077 0.570 -2.742 1.00 94.38 86 MET A CA 1
ATOM 688 C C . MET A 1 86 ? -2.222 1.586 -2.765 1.00 94.38 86 MET A C 1
ATOM 690 O O . MET A 1 86 ? -2.561 2.146 -1.716 1.00 94.38 86 MET A O 1
ATOM 694 N N . ASN A 1 87 ? -2.815 1.853 -3.928 1.00 93.81 87 ASN A N 1
ATOM 695 C CA . ASN A 1 87 ? -3.972 2.740 -4.033 1.00 93.81 87 ASN A CA 1
ATOM 696 C C . ASN A 1 87 ? -5.204 2.127 -3.359 1.00 93.81 87 ASN A C 1
ATOM 698 O O . ASN A 1 87 ? -5.854 2.798 -2.549 1.00 93.81 87 ASN A O 1
ATOM 702 N N . ASP A 1 88 ? -5.468 0.848 -3.618 1.00 94.44 88 ASP A N 1
ATOM 703 C CA . ASP A 1 88 ? -6.583 0.120 -3.009 1.00 94.44 88 ASP A CA 1
ATOM 704 C C . ASP A 1 88 ? -6.419 0.014 -1.487 1.00 94.44 88 ASP A C 1
ATOM 706 O O . ASP A 1 88 ? -7.351 0.299 -0.721 1.00 94.44 88 ASP A O 1
ATOM 710 N N . LEU A 1 89 ? -5.198 -0.276 -1.022 1.00 93.56 89 LEU A N 1
ATOM 711 C CA . LEU A 1 89 ? -4.885 -0.355 0.402 1.00 93.56 89 LEU A CA 1
ATOM 712 C C . LEU A 1 89 ? -5.124 0.958 1.133 1.00 93.56 89 LEU A C 1
ATOM 714 O O . LEU A 1 89 ? -5.637 0.953 2.252 1.00 93.56 89 LEU A O 1
ATOM 718 N N . PHE A 1 90 ? -4.777 2.095 0.531 1.00 94.25 90 PHE A N 1
ATOM 719 C CA . PHE A 1 90 ? -5.017 3.389 1.162 1.00 94.25 90 PHE A CA 1
ATOM 720 C C . PHE A 1 90 ? -6.502 3.628 1.423 1.00 94.25 90 PHE A C 1
ATOM 722 O O . PHE A 1 90 ? -6.875 4.075 2.513 1.00 94.25 90 PHE A O 1
ATOM 729 N N . GLY A 1 91 ? -7.357 3.291 0.455 1.00 93.31 91 GLY A N 1
ATOM 730 C CA . GLY A 1 91 ? -8.806 3.347 0.622 1.00 93.31 91 GLY A CA 1
ATOM 731 C C . GLY A 1 91 ? -9.282 2.428 1.748 1.00 93.31 91 GLY A C 1
ATOM 732 O O . GLY A 1 91 ? -9.962 2.881 2.673 1.00 93.31 91 GLY A O 1
ATOM 733 N N . ALA A 1 92 ? -8.866 1.160 1.717 1.00 93.75 92 ALA A N 1
ATOM 734 C CA . ALA A 1 92 ? -9.253 0.157 2.706 1.00 93.75 92 ALA A CA 1
ATOM 735 C C . ALA A 1 92 ? -8.843 0.547 4.137 1.00 93.75 92 ALA A C 1
ATOM 737 O O . ALA A 1 92 ? -9.671 0.534 5.050 1.00 93.75 92 ALA A O 1
ATOM 738 N N . MET A 1 93 ? -7.591 0.967 4.341 1.00 94.44 93 MET A N 1
ATOM 739 C CA . MET A 1 93 ? -7.080 1.355 5.659 1.00 94.44 93 MET A CA 1
ATOM 740 C C . MET A 1 93 ? -7.837 2.550 6.256 1.00 94.44 93 MET A C 1
ATOM 742 O O . MET A 1 93 ? -8.142 2.547 7.452 1.00 94.44 93 MET A O 1
ATOM 746 N N . ASN A 1 94 ? -8.180 3.555 5.440 1.00 94.69 94 ASN A N 1
ATOM 747 C CA . ASN A 1 94 ? -8.979 4.696 5.896 1.00 94.69 94 ASN A CA 1
ATOM 748 C C . ASN A 1 94 ? -10.399 4.267 6.299 1.00 94.69 94 ASN A C 1
ATOM 750 O O . ASN A 1 94 ? -10.873 4.649 7.371 1.00 94.69 94 ASN A O 1
ATOM 754 N N . LEU A 1 95 ? -11.052 3.416 5.499 1.00 94.12 95 LEU A N 1
ATOM 755 C CA . LEU A 1 95 ? -12.384 2.889 5.818 1.00 94.12 95 LEU A CA 1
ATOM 756 C C . LEU A 1 95 ? -12.391 2.091 7.128 1.00 94.12 95 LEU A C 1
ATOM 758 O O . LEU A 1 95 ? -13.302 2.251 7.944 1.00 94.12 95 LEU A O 1
ATOM 762 N N . ILE A 1 96 ? -11.364 1.272 7.359 1.00 94.06 96 ILE A N 1
ATOM 763 C CA . ILE A 1 96 ? -11.210 0.490 8.590 1.00 94.06 96 ILE A CA 1
ATOM 764 C C . ILE A 1 96 ? -11.043 1.412 9.807 1.00 94.06 96 ILE A C 1
ATOM 766 O O . ILE A 1 96 ? -11.699 1.207 10.833 1.00 94.06 96 ILE A O 1
ATOM 770 N N . LEU A 1 97 ? -10.205 2.452 9.715 1.00 92.94 97 LEU A N 1
ATOM 771 C CA . LEU A 1 97 ? -10.033 3.412 10.812 1.00 92.94 97 LEU A CA 1
ATOM 772 C C . LEU A 1 97 ? -11.322 4.181 11.119 1.00 92.94 97 LEU A C 1
ATOM 774 O O . LEU A 1 97 ? -11.661 4.360 12.294 1.00 92.94 97 LEU A O 1
ATOM 778 N N . ASP A 1 98 ? -12.061 4.596 10.094 1.00 93.75 98 ASP A N 1
ATOM 779 C CA . ASP A 1 98 ? -13.345 5.273 10.261 1.00 93.75 98 ASP A CA 1
ATOM 780 C C . ASP A 1 98 ? -14.393 4.363 10.910 1.00 93.75 98 ASP A C 1
ATOM 782 O O . ASP A 1 98 ? -15.081 4.777 11.850 1.00 93.75 98 ASP A O 1
ATOM 786 N N . ALA A 1 99 ? -14.490 3.106 10.466 1.00 92.44 99 ALA A N 1
ATOM 787 C CA . ALA A 1 99 ? -15.368 2.108 11.069 1.00 92.44 99 ALA A CA 1
ATOM 788 C C . ALA A 1 99 ? -15.017 1.874 12.547 1.00 92.44 99 ALA A C 1
ATOM 790 O O . ALA A 1 99 ? -15.894 1.923 13.413 1.00 92.44 99 ALA A O 1
ATOM 791 N N . ASN A 1 100 ? -13.729 1.721 12.860 1.00 93.00 100 ASN A N 1
ATOM 792 C CA . ASN A 1 100 ? -13.235 1.574 14.226 1.00 93.00 100 ASN A CA 1
ATOM 793 C C . ASN A 1 100 ? -13.602 2.779 15.113 1.00 93.00 100 ASN A C 1
ATOM 795 O O . ASN A 1 100 ? -14.071 2.602 16.240 1.00 93.00 100 ASN A O 1
ATOM 799 N N . ASN A 1 101 ? -13.452 4.007 14.608 1.00 91.56 101 ASN A N 1
ATOM 800 C CA . ASN A 1 101 ? -13.832 5.223 15.334 1.00 91.56 101 ASN A CA 1
ATOM 801 C C . ASN A 1 101 ? -15.341 5.276 15.625 1.00 91.56 101 ASN A C 1
ATOM 803 O O . ASN A 1 101 ? -15.739 5.640 16.735 1.00 91.56 101 ASN A O 1
ATOM 807 N N . ARG A 1 102 ? -16.183 4.867 14.666 1.00 91.50 102 ARG A N 1
ATOM 808 C CA . ARG A 1 102 ? -17.642 4.778 14.853 1.00 91.50 102 ARG A CA 1
ATOM 809 C C . ARG A 1 102 ? -18.015 3.750 15.920 1.00 91.50 102 ARG A C 1
ATOM 811 O O . ARG A 1 102 ? -18.775 4.083 16.827 1.00 91.50 102 ARG A O 1
ATOM 818 N N . LEU A 1 103 ? -17.443 2.546 15.860 1.00 90.38 103 LEU A N 1
ATOM 819 C CA . LEU A 1 103 ? -17.687 1.486 16.846 1.00 90.38 103 LEU A CA 1
ATOM 820 C C . LEU A 1 103 ? -17.277 1.920 18.263 1.00 90.38 103 LEU A C 1
ATOM 822 O O . LEU A 1 103 ? -18.028 1.729 19.220 1.00 90.38 103 LEU A O 1
ATOM 826 N N . LYS A 1 104 ? -16.123 2.585 18.404 1.00 89.62 104 LYS A N 1
ATOM 827 C CA . LYS A 1 104 ? -15.674 3.160 19.684 1.00 89.62 104 LYS A CA 1
ATOM 828 C C . LYS A 1 104 ? -16.596 4.264 20.200 1.00 89.62 104 LYS A C 1
ATOM 830 O O . LYS A 1 104 ? -16.745 4.406 21.410 1.00 89.62 104 LYS A O 1
ATOM 835 N N . GLY A 1 105 ? -17.182 5.063 19.308 1.00 87.38 105 GLY A N 1
ATOM 836 C CA . GLY A 1 105 ? -18.160 6.094 19.662 1.00 87.38 105 GLY A CA 1
ATOM 837 C C . GLY A 1 105 ? -19.474 5.505 20.177 1.00 87.38 105 GLY A C 1
ATOM 838 O O . GLY A 1 105 ? -20.011 5.997 21.163 1.00 87.38 105 GLY A O 1
ATOM 839 N N . GLN A 1 106 ? -19.948 4.419 19.563 1.00 86.88 106 GLN A N 1
ATOM 840 C CA . GLN A 1 106 ? -21.176 3.722 19.961 1.00 86.88 106 GLN A CA 1
ATOM 841 C C . GLN A 1 106 ? -21.066 3.037 21.329 1.00 86.88 106 GLN A C 1
ATOM 843 O O . GLN A 1 106 ? -22.051 2.992 22.048 1.00 86.88 106 GLN A O 1
ATOM 848 N N . GLN A 1 107 ? -19.884 2.548 21.722 1.00 74.50 107 GLN A N 1
ATOM 849 C CA . GLN A 1 107 ? -19.667 1.956 23.054 1.00 74.50 107 GLN A CA 1
ATOM 850 C C . GLN A 1 107 ? -19.607 2.974 24.203 1.00 74.50 107 GLN A C 1
ATOM 852 O O . GLN A 1 107 ? -19.609 2.584 25.369 1.00 74.50 107 GLN A O 1
ATOM 857 N N . LYS A 1 108 ? -19.472 4.267 23.891 1.00 62.38 108 LYS A N 1
ATOM 858 C CA . LYS A 1 108 ? -19.422 5.349 24.886 1.00 62.38 108 LYS A CA 1
ATOM 859 C C . LYS A 1 108 ? -20.799 5.968 25.169 1.00 62.38 108 LYS A C 1
ATOM 861 O O . LYS A 1 108 ? -20.865 6.887 25.985 1.00 62.38 108 LYS A O 1
ATOM 866 N N . LEU A 1 109 ? -21.845 5.495 24.489 1.00 51.47 109 LEU A N 1
ATOM 867 C CA . LEU A 1 109 ? -23.258 5.841 24.678 1.00 51.47 109 LEU A CA 1
ATOM 868 C C . LEU A 1 109 ? -23.983 4.678 25.361 1.00 51.47 109 LEU A C 1
ATOM 870 O O . LEU A 1 109 ? -24.912 4.972 26.142 1.00 51.47 109 LEU A O 1
#

pLDDT: mean 88.68, std 10.67, range [48.34, 97.31]

Secondary structure (DSSP, 8-state):
------------SHHHHHHHHHHHHHHHHHHHHH-SSSPPPHHHHHHHHHHHHHHHHHHHHHHHHHHH-TT-HHHHHHHHHHHHHHHHHHHHHHHHHHHHHHHHHHTT-

Sequence (109 aa):
MPNAYFPDQSIQDLSDAKDTLRLIHQLEQWVDVVNDGKILLRESEAILKDAIRWHPVVVRNLRNAEAAFTDDDEILGVLEEALDIMNDLFGAMNLILDANNRLKGQQKL

Foldseek 3Di:
DPPLDDDLDAQPDLVSLVVLLVVLVVLVVVLVVQLPLDQGDPSSLVSLVSLLVCLVSSLVSLVVVCVVPVPPPSSNVSSVSSNVSSVVSNVSSVVSNVSNVVNVVVVVD

Radius of gyration: 15.65 Å; chains: 1; bounding box: 41×19×46 Å